Protein AF-A0A5P9PC01-F1 (afdb_monomer_lite)

Secondary structure (DSSP, 8-state):
------EEE---SSS-S--EEE-S--HHHHTTSBBTTT--BTTTS---EEEEEEETTT-PEEEEETTHHHHHHHHHHHHT-

Radius of gyration: 11.7 Å; chains: 1; bounding box: 27×24×33 Å

Structure (mmCIF, N/CA/C/O backbone):
data_AF-A0A5P9PC01-F1
#
_entry.id   AF-A0A5P9PC01-F1
#
loop_
_atom_site.group_PDB
_atom_site.id
_atom_site.type_symbol
_atom_site.label_atom_id
_atom_site.label_alt_id
_atom_site.label_comp_id
_atom_site.label_asym_id
_atom_site.label_entity_id
_atom_site.label_seq_id
_atom_site.pdbx_PDB_ins_code
_atom_site.Cartn_x
_atom_site.Cartn_y
_atom_site.Cartn_z
_atom_site.occupancy
_atom_site.B_iso_or_equiv
_atom_site.auth_seq_id
_atom_site.auth_comp_id
_atom_site.auth_asym_id
_atom_site.auth_atom_id
_atom_site.pdbx_PDB_model_num
ATOM 1 N N . MET A 1 1 ? -13.899 8.180 -13.189 1.00 36.72 1 MET A N 1
ATOM 2 C CA . MET A 1 1 ? -13.344 8.551 -11.871 1.00 36.72 1 MET A CA 1
ATOM 3 C C . MET A 1 1 ? -11.859 8.227 -11.922 1.00 36.72 1 MET A C 1
ATOM 5 O O . MET A 1 1 ? -11.546 7.054 -11.982 1.00 36.72 1 MET A O 1
ATOM 9 N N . SER A 1 2 ? -10.970 9.223 -12.028 1.00 35.53 2 SER A N 1
ATOM 10 C CA . SER A 1 2 ? -9.515 8.984 -12.070 1.00 35.53 2 SER A CA 1
ATOM 11 C C . SER A 1 2 ? -8.987 8.738 -10.664 1.00 35.53 2 SER A C 1
ATOM 13 O O . SER A 1 2 ? -8.813 9.682 -9.891 1.00 35.53 2 SER A O 1
ATOM 15 N N . THR A 1 3 ? -8.731 7.481 -10.334 1.00 45.69 3 THR A N 1
ATOM 16 C CA . THR A 1 3 ? -7.914 7.121 -9.178 1.00 45.69 3 THR A CA 1
ATOM 17 C C . THR A 1 3 ? -6.474 7.505 -9.518 1.00 45.69 3 THR A C 1
ATOM 19 O O . THR A 1 3 ? -5.936 7.059 -10.524 1.00 45.69 3 THR A O 1
ATOM 22 N N . ARG A 1 4 ? -5.844 8.401 -8.745 1.00 49.41 4 ARG A N 1
ATOM 23 C CA . ARG A 1 4 ? -4.415 8.713 -8.924 1.00 49.41 4 ARG A CA 1
ATOM 24 C C . ARG A 1 4 ? -3.599 7.546 -8.389 1.00 49.41 4 ARG A C 1
ATOM 26 O O . ARG A 1 4 ? -3.163 7.581 -7.241 1.00 49.41 4 ARG A O 1
ATOM 33 N N . ILE A 1 5 ? -3.415 6.513 -9.196 1.00 59.53 5 ILE A N 1
ATOM 34 C CA . ILE A 1 5 ? -2.460 5.467 -8.866 1.00 59.53 5 ILE A CA 1
ATOM 35 C C . ILE A 1 5 ? -1.113 5.944 -9.389 1.00 59.53 5 ILE A C 1
ATOM 37 O O . ILE A 1 5 ? -0.802 5.854 -10.570 1.00 59.53 5 ILE A O 1
ATOM 41 N N . ASN A 1 6 ? -0.336 6.543 -8.490 1.00 67.88 6 ASN A N 1
ATOM 42 C CA . ASN A 1 6 ? 1.041 6.950 -8.741 1.00 67.88 6 ASN A CA 1
ATOM 43 C C . ASN A 1 6 ? 1.942 5.699 -8.763 1.00 67.88 6 ASN A C 1
ATOM 45 O O . ASN A 1 6 ? 2.820 5.530 -7.918 1.00 67.88 6 ASN A O 1
ATOM 49 N N . THR A 1 7 ? 1.684 4.776 -9.685 1.00 71.12 7 THR A N 1
ATOM 50 C CA . THR A 1 7 ? 2.486 3.569 -9.883 1.00 71.12 7 THR A CA 1
ATOM 51 C C . THR A 1 7 ? 3.009 3.519 -11.308 1.00 71.12 7 THR A C 1
ATOM 53 O O . THR A 1 7 ? 2.374 4.029 -12.228 1.00 71.12 7 THR A O 1
ATOM 56 N N . PHE A 1 8 ? 4.181 2.924 -11.486 1.00 68.06 8 PHE A N 1
ATOM 57 C CA . PHE A 1 8 ? 4.689 2.545 -12.793 1.00 68.06 8 PHE A CA 1
ATOM 58 C C . PHE A 1 8 ? 5.120 1.084 -12.763 1.00 68.06 8 PHE A C 1
ATOM 60 O O . PHE A 1 8 ? 5.602 0.572 -11.746 1.00 68.06 8 PHE A O 1
ATOM 67 N N . TYR A 1 9 ? 4.923 0.411 -13.890 1.00 66.31 9 TYR A N 1
ATOM 68 C CA . TYR A 1 9 ? 5.404 -0.942 -14.084 1.00 66.31 9 TYR A CA 1
ATOM 69 C C . TYR A 1 9 ? 6.927 -0.931 -14.226 1.00 66.31 9 TYR A C 1
ATOM 71 O O . TYR A 1 9 ? 7.492 -0.149 -14.990 1.00 66.31 9 TYR A O 1
ATOM 79 N N . VAL A 1 10 ? 7.589 -1.813 -13.491 1.00 61.62 10 VAL A N 1
ATOM 80 C CA . VAL A 1 10 ? 8.995 -2.160 -13.680 1.00 61.62 10 VAL A CA 1
ATOM 81 C C . VAL A 1 10 ? 9.049 -3.633 -14.038 1.00 61.62 10 VAL A C 1
ATOM 83 O O . VAL A 1 10 ? 8.338 -4.446 -13.452 1.00 61.62 10 VAL A O 1
ATOM 86 N N . GLU A 1 11 ? 9.880 -3.988 -15.014 1.00 59.47 11 GLU A N 1
ATOM 87 C CA . GLU A 1 11 ? 10.075 -5.384 -15.396 1.00 59.47 11 GLU A CA 1
ATOM 88 C C . GLU A 1 11 ? 10.514 -6.204 -14.166 1.00 59.47 11 GLU A C 1
ATOM 90 O O . GLU A 1 11 ? 11.547 -5.897 -13.561 1.00 59.47 11 GLU A O 1
ATOM 95 N N . PRO A 1 12 ? 9.735 -7.222 -13.745 1.00 56.12 12 PRO A N 1
ATOM 96 C CA . PRO A 1 12 ? 10.069 -8.010 -12.571 1.00 56.12 12 PRO A CA 1
ATOM 97 C C . PRO A 1 12 ? 11.308 -8.855 -12.862 1.00 56.12 12 PRO A C 1
ATOM 99 O O . PRO A 1 12 ? 11.332 -9.657 -13.798 1.00 56.12 12 PRO A O 1
ATOM 102 N N . ALA A 1 13 ? 12.339 -8.726 -12.032 1.00 51.09 13 ALA A N 1
ATOM 103 C CA . ALA A 1 13 ? 13.480 -9.623 -12.093 1.00 51.09 13 ALA A CA 1
ATOM 104 C C . ALA A 1 13 ? 13.093 -10.963 -11.440 1.00 51.09 13 ALA A C 1
ATOM 106 O O . ALA A 1 13 ? 12.890 -11.036 -10.238 1.00 51.09 13 ALA A O 1
ATOM 107 N N . ASN A 1 14 ? 13.030 -12.046 -12.221 1.00 47.84 14 ASN A N 1
ATOM 108 C CA . ASN A 1 14 ? 12.951 -13.429 -11.719 1.00 47.84 14 ASN A CA 1
ATOM 109 C C . ASN A 1 14 ? 11.746 -13.755 -10.803 1.00 47.84 14 ASN A C 1
ATOM 111 O O . ASN A 1 14 ? 11.908 -14.023 -9.615 1.00 47.84 14 ASN A O 1
ATOM 115 N N . GLY A 1 15 ? 10.534 -13.836 -11.363 1.00 49.50 15 GLY A N 1
ATOM 116 C CA . GLY A 1 15 ? 9.392 -14.471 -10.682 1.00 49.50 15 GLY A CA 1
ATOM 117 C C . GLY A 1 15 ? 8.806 -13.703 -9.488 1.00 49.50 15 G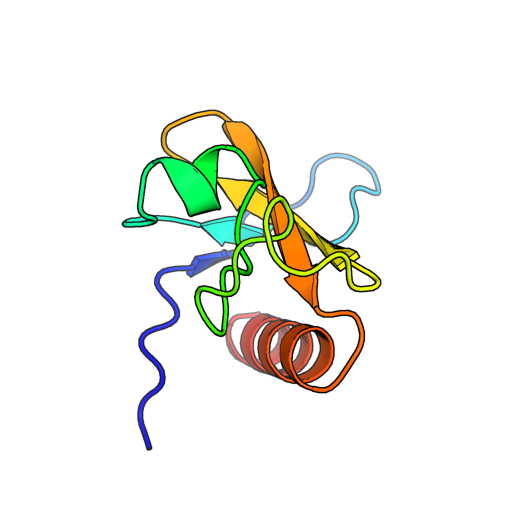LY A C 1
ATOM 118 O O . GLY A 1 15 ? 8.007 -14.274 -8.745 1.00 49.50 15 GLY A O 1
ATOM 119 N N . GLU A 1 16 ? 9.170 -12.431 -9.297 1.00 51.56 16 GLU A N 1
ATOM 120 C CA . GLU A 1 16 ? 8.551 -11.573 -8.284 1.00 51.56 16 GLU A CA 1
ATOM 121 C C . GLU A 1 16 ? 7.090 -11.237 -8.652 1.00 51.56 16 GLU A C 1
ATOM 123 O O . GLU A 1 16 ? 6.797 -10.903 -9.807 1.00 51.56 16 GLU A O 1
ATOM 128 N N . PRO A 1 17 ? 6.146 -11.321 -7.692 1.00 52.06 17 PRO A N 1
ATOM 129 C CA . PRO A 1 17 ? 4.752 -10.993 -7.939 1.00 52.06 17 PRO A CA 1
ATOM 130 C C . PRO A 1 17 ? 4.609 -9.479 -8.118 1.00 52.06 17 PRO A C 1
ATOM 132 O O . PRO A 1 17 ? 4.715 -8.726 -7.155 1.00 52.06 17 PRO A O 1
ATOM 135 N N . LEU A 1 18 ? 4.334 -9.075 -9.363 1.00 58.59 18 LEU A N 1
ATOM 136 C CA . LEU A 1 18 ? 4.058 -7.706 -9.806 1.00 58.59 18 LEU A CA 1
ATOM 137 C C . LEU A 1 18 ? 5.243 -6.753 -9.575 1.00 58.59 18 LEU A C 1
ATOM 139 O O . LEU A 1 18 ? 5.444 -6.227 -8.483 1.00 58.59 18 LEU A O 1
ATOM 143 N N . GLY A 1 19 ? 5.994 -6.454 -10.637 1.00 62.84 19 GLY A N 1
ATOM 144 C CA . GLY A 1 19 ? 7.064 -5.449 -10.630 1.00 62.84 19 GLY A CA 1
ATOM 145 C C . GLY A 1 19 ? 6.566 -3.999 -10.506 1.00 62.84 19 GLY A C 1
ATOM 146 O O . GLY A 1 19 ? 7.171 -3.075 -11.029 1.00 62.84 19 GLY A O 1
ATOM 147 N N . LEU A 1 20 ? 5.443 -3.767 -9.829 1.00 76.12 20 LEU A N 1
ATOM 148 C CA . LEU A 1 20 ? 4.875 -2.438 -9.640 1.00 76.12 20 LEU A CA 1
ATOM 149 C C . LEU A 1 20 ? 5.728 -1.638 -8.656 1.00 76.12 20 LEU A C 1
ATOM 151 O O . LEU A 1 20 ? 5.954 -2.057 -7.511 1.00 76.12 20 LEU A O 1
ATOM 155 N N . ARG A 1 21 ? 6.168 -0.458 -9.094 1.00 84.25 21 ARG A N 1
ATOM 156 C CA . ARG A 1 21 ? 6.798 0.548 -8.241 1.00 84.25 21 ARG A CA 1
ATOM 157 C C . ARG A 1 21 ? 5.820 1.662 -7.930 1.00 84.25 21 ARG A C 1
ATOM 159 O O . ARG A 1 21 ? 5.141 2.179 -8.813 1.00 84.25 21 ARG A O 1
ATOM 166 N N . TRP A 1 22 ? 5.752 2.026 -6.658 1.00 85.06 22 TRP A N 1
ATOM 167 C CA . TRP A 1 22 ? 4.866 3.062 -6.146 1.00 85.06 22 TRP A CA 1
ATOM 168 C C . TRP A 1 22 ? 5.651 4.333 -5.831 1.00 85.06 22 TRP A C 1
ATOM 170 O O . TRP A 1 22 ? 6.623 4.293 -5.074 1.00 85.06 22 TRP A O 1
ATOM 180 N N . ILE A 1 23 ? 5.199 5.467 -6.364 1.00 84.31 23 ILE A N 1
ATOM 181 C CA . ILE A 1 23 ? 5.761 6.800 -6.117 1.00 84.31 23 ILE A CA 1
ATOM 182 C C . ILE A 1 23 ? 4.752 7.710 -5.428 1.00 84.31 23 ILE A C 1
ATOM 184 O O . ILE A 1 23 ? 3.543 7.513 -5.486 1.00 84.31 23 ILE A O 1
ATOM 188 N N . GLY A 1 24 ? 5.257 8.727 -4.732 1.00 83.88 24 GLY A N 1
ATOM 189 C CA . GLY A 1 24 ? 4.406 9.698 -4.043 1.00 83.88 24 GLY A CA 1
ATOM 190 C C . GLY A 1 24 ? 3.546 9.102 -2.923 1.00 83.88 24 GLY A C 1
ATOM 191 O O . GLY A 1 24 ? 2.539 9.704 -2.561 1.00 83.88 24 GLY A O 1
ATOM 192 N N . LEU A 1 25 ? 3.928 7.937 -2.390 1.00 84.50 25 LEU A N 1
ATOM 193 C CA . LEU A 1 25 ? 3.312 7.361 -1.200 1.00 84.50 25 LEU A CA 1
ATOM 194 C C . LEU A 1 25 ? 3.665 8.181 0.041 1.00 84.50 25 LEU A C 1
ATOM 196 O O . LEU A 1 25 ? 4.772 8.713 0.168 1.00 84.50 25 LEU A O 1
ATOM 200 N N . SER A 1 26 ? 2.739 8.237 0.994 1.00 86.56 26 SER A N 1
ATOM 201 C CA . SER A 1 26 ? 3.059 8.724 2.331 1.00 86.56 26 SER A CA 1
ATOM 202 C C . SER A 1 26 ? 4.028 7.765 3.027 1.00 86.56 26 SER A C 1
ATOM 204 O O . SER A 1 26 ? 4.088 6.575 2.714 1.00 86.56 26 SER A O 1
ATOM 206 N N . LYS A 1 27 ? 4.773 8.263 4.021 1.00 86.19 27 LYS A N 1
ATOM 207 C CA . LYS A 1 27 ? 5.761 7.460 4.761 1.00 86.19 27 LYS A CA 1
ATOM 208 C C . LYS A 1 27 ? 5.166 6.144 5.286 1.00 86.19 27 LYS A C 1
ATOM 210 O O . LYS A 1 27 ? 5.769 5.093 5.156 1.00 86.19 27 LYS A O 1
ATOM 215 N N . VAL A 1 28 ? 3.941 6.196 5.800 1.00 88.75 28 VAL A N 1
ATOM 216 C CA . VAL A 1 28 ? 3.245 5.044 6.390 1.00 88.75 28 VAL A CA 1
ATOM 217 C C . VAL A 1 28 ? 2.787 4.011 5.357 1.00 88.75 28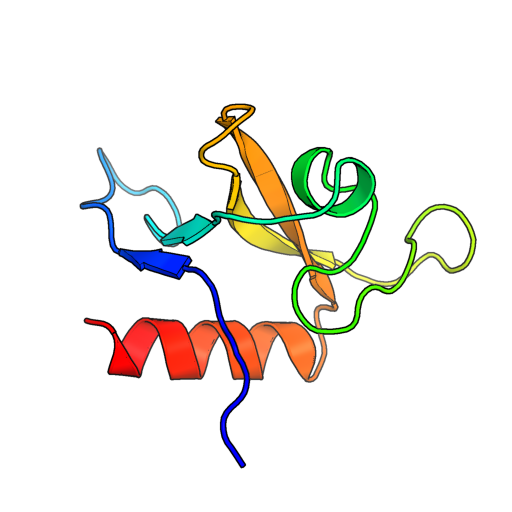 VAL A C 1
ATOM 219 O O . VAL A 1 28 ? 2.751 2.822 5.663 1.00 88.75 28 VAL A O 1
ATOM 222 N N . GLU A 1 29 ? 2.463 4.435 4.138 1.00 87.69 29 GLU A N 1
ATOM 223 C CA . GLU A 1 29 ? 2.159 3.536 3.019 1.00 87.69 29 GLU A CA 1
ATOM 224 C C . GLU A 1 29 ? 3.444 2.931 2.453 1.00 87.69 29 GLU A C 1
ATOM 226 O O . GLU A 1 29 ? 3.502 1.723 2.235 1.00 87.69 29 GLU A O 1
ATOM 231 N N . ALA A 1 30 ? 4.488 3.752 2.292 1.00 87.50 30 ALA A N 1
ATOM 232 C CA . ALA A 1 30 ? 5.806 3.322 1.838 1.00 87.50 30 ALA A CA 1
ATOM 233 C C . ALA A 1 30 ? 6.461 2.331 2.812 1.00 87.50 30 ALA A C 1
ATOM 235 O O . ALA A 1 30 ? 7.120 1.400 2.375 1.00 87.50 30 ALA A O 1
ATOM 236 N N . ASP A 1 31 ? 6.235 2.475 4.120 1.00 87.75 31 ASP A N 1
ATOM 237 C CA . ASP A 1 31 ? 6.673 1.519 5.147 1.00 87.75 31 ASP A CA 1
ATOM 238 C C . ASP A 1 31 ? 5.805 0.238 5.195 1.00 87.75 31 ASP A C 1
ATOM 240 O O . ASP A 1 31 ? 6.066 -0.662 5.994 1.00 87.75 31 ASP A O 1
ATOM 244 N N . GLY A 1 32 ? 4.749 0.134 4.377 1.00 86.69 32 GLY A N 1
ATOM 245 C CA . GLY A 1 32 ? 3.847 -1.024 4.351 1.00 86.69 32 GLY A CA 1
ATOM 246 C C . GLY A 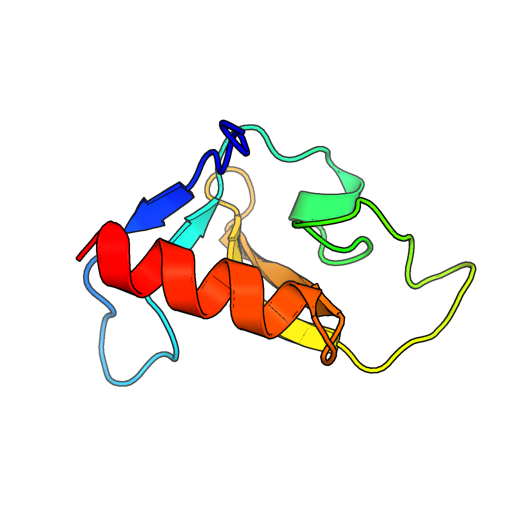1 32 ? 2.897 -1.112 5.555 1.00 86.69 32 GLY A C 1
ATOM 247 O O . GLY A 1 32 ? 2.312 -2.165 5.821 1.00 86.69 32 GLY A O 1
ATOM 248 N N . LEU A 1 33 ? 2.727 -0.012 6.296 1.00 88.38 33 LEU A N 1
ATOM 249 C CA . LEU A 1 33 ? 1.870 0.084 7.486 1.00 88.38 33 LEU A CA 1
ATOM 250 C C . LEU A 1 33 ? 0.449 0.570 7.171 1.00 88.38 33 LEU A C 1
ATOM 252 O O . LEU A 1 33 ? -0.427 0.505 8.043 1.00 88.38 33 LEU A O 1
ATOM 256 N N . ALA A 1 34 ? 0.211 1.035 5.947 1.00 90.19 34 ALA A N 1
ATOM 257 C CA . ALA A 1 34 ? -1.092 1.453 5.454 1.00 90.19 34 ALA A CA 1
ATOM 258 C C . ALA A 1 34 ? -1.375 0.909 4.046 1.00 90.19 34 ALA A C 1
ATOM 260 O O . ALA A 1 34 ? -0.459 0.591 3.289 1.00 90.19 34 ALA A O 1
ATOM 261 N N . CYS A 1 35 ? -2.660 0.776 3.713 1.00 89.19 35 CYS A N 1
ATOM 262 C CA . CYS A 1 35 ? -3.107 0.363 2.387 1.00 89.19 35 CYS A CA 1
ATOM 263 C C . CYS A 1 35 ? -2.853 1.457 1.351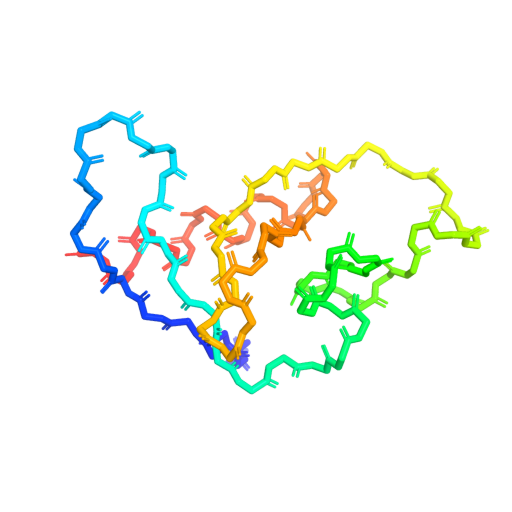 1.00 89.19 35 CYS A C 1
ATOM 265 O O . CYS A 1 35 ? -3.396 2.546 1.484 1.00 89.19 35 CYS A O 1
ATOM 267 N N . VAL A 1 36 ? -2.132 1.136 0.279 1.00 86.19 36 VAL A N 1
ATOM 268 C CA . VAL A 1 36 ? -1.828 2.081 -0.815 1.00 86.19 36 VAL A CA 1
ATOM 269 C C . VAL A 1 36 ? -3.048 2.518 -1.638 1.00 86.19 36 VAL A C 1
ATOM 271 O O . VAL A 1 36 ? -2.989 3.526 -2.331 1.00 86.19 36 VAL A O 1
ATOM 274 N N . ALA A 1 37 ? -4.160 1.779 -1.568 1.00 85.38 37 ALA A N 1
ATOM 275 C CA . ALA A 1 37 ? -5.381 2.102 -2.312 1.00 85.38 37 ALA A CA 1
ATOM 276 C C . ALA A 1 37 ? -6.391 2.923 -1.491 1.00 85.38 37 ALA A C 1
ATOM 278 O O . ALA A 1 37 ? -7.090 3.773 -2.033 1.00 85.38 37 ALA A O 1
ATOM 279 N N . CYS A 1 38 ? -6.509 2.652 -0.185 1.00 86.12 38 CYS A N 1
ATOM 280 C CA . CYS A 1 38 ? -7.524 3.278 0.675 1.00 86.12 38 CYS A CA 1
ATOM 281 C C . CYS A 1 38 ? -6.959 4.011 1.901 1.00 86.12 38 CYS A C 1
ATOM 283 O O . CYS A 1 38 ? -7.733 4.516 2.712 1.00 86.12 38 CYS A O 1
ATOM 285 N N . GLY A 1 39 ? -5.637 4.039 2.083 1.00 86.44 39 GLY A N 1
ATOM 286 C CA . GLY A 1 39 ? -4.953 4.701 3.198 1.00 86.44 39 GLY A CA 1
ATOM 287 C C . GLY A 1 39 ? -5.174 4.048 4.567 1.00 86.44 39 GLY A C 1
ATOM 288 O O . GLY A 1 39 ? -4.835 4.623 5.601 1.00 86.44 39 GLY A O 1
ATOM 289 N N . ARG A 1 40 ? -5.786 2.856 4.628 1.00 87.94 40 ARG A N 1
ATOM 290 C CA . ARG A 1 40 ? -6.145 2.235 5.908 1.00 87.94 40 ARG A CA 1
ATOM 291 C C . ARG A 1 40 ? -4.913 1.766 6.675 1.00 87.94 40 ARG A C 1
ATOM 293 O O . ARG A 1 40 ? -4.185 0.906 6.193 1.00 87.94 40 ARG A O 1
ATOM 300 N N . HIS A 1 41 ? -4.741 2.272 7.894 1.00 89.38 41 HIS A N 1
ATOM 301 C CA . HIS A 1 41 ? -3.670 1.868 8.803 1.00 89.38 41 HIS A CA 1
ATOM 302 C C . HIS A 1 41 ? -3.892 0.473 9.392 1.00 89.38 41 HIS A C 1
ATOM 304 O O . HIS A 1 41 ? -4.854 0.233 10.124 1.00 89.38 41 HIS A O 1
ATOM 310 N N . TYR A 1 42 ? -2.943 -0.428 9.151 1.00 85.56 42 TYR A N 1
ATOM 311 C CA . TYR A 1 42 ? -3.003 -1.801 9.653 1.00 85.56 42 TYR A CA 1
ATOM 312 C C . TYR A 1 42 ? -2.724 -1.910 11.156 1.00 85.56 42 TYR A C 1
ATOM 314 O O . TYR A 1 42 ? -3.133 -2.885 11.779 1.00 85.56 42 TYR A O 1
ATOM 322 N N . LEU A 1 43 ? -2.043 -0.918 11.743 1.00 85.25 43 LEU A N 1
ATOM 323 C CA . LEU A 1 43 ? -1.757 -0.884 13.182 1.00 85.25 43 LEU A CA 1
ATOM 324 C C . LEU A 1 43 ? -3.011 -0.632 14.028 1.00 85.25 43 LEU A C 1
ATOM 326 O O . LEU A 1 43 ? -3.088 -1.104 15.156 1.00 85.25 43 LEU A O 1
ATOM 330 N N . THR A 1 44 ?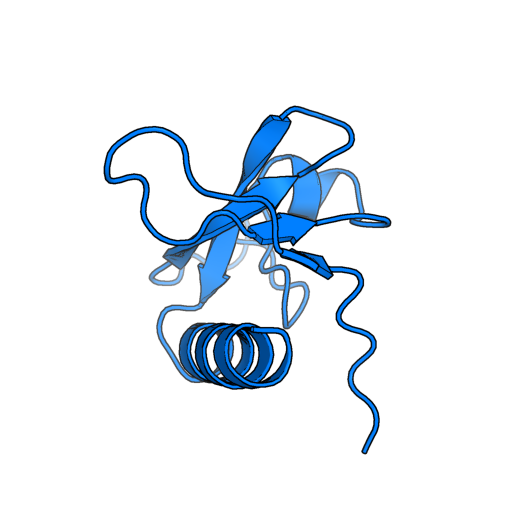 -3.985 0.110 13.498 1.00 84.88 44 THR A N 1
ATOM 331 C CA . THR A 1 44 ? -5.222 0.455 14.217 1.00 84.88 44 THR A CA 1
ATOM 332 C C . THR A 1 44 ? -6.385 -0.460 13.849 1.00 84.88 44 THR A C 1
ATOM 334 O O . THR A 1 44 ? -7.267 -0.690 14.671 1.00 84.88 44 THR A O 1
ATOM 337 N N . ALA A 1 45 ? -6.390 -1.000 12.629 1.00 81.38 45 ALA A N 1
ATOM 338 C CA . ALA A 1 45 ? -7.401 -1.928 12.143 1.00 81.38 45 ALA A CA 1
ATOM 339 C C . ALA A 1 45 ? -6.719 -3.085 11.392 1.00 81.38 45 ALA A C 1
ATOM 341 O O . ALA A 1 45 ? -6.477 -2.967 10.187 1.00 81.38 45 ALA A O 1
ATOM 342 N N . PRO A 1 46 ? -6.387 -4.196 12.075 1.00 80.00 46 PRO A N 1
ATOM 343 C CA . PRO A 1 46 ? -5.770 -5.339 11.422 1.00 80.00 46 PRO A CA 1
ATOM 344 C C . PRO A 1 46 ? -6.760 -5.969 10.436 1.00 80.00 46 PRO A C 1
ATOM 346 O O . PRO A 1 46 ? -7.853 -6.398 10.796 1.00 80.00 46 PRO A O 1
ATOM 349 N N . VAL A 1 47 ? -6.356 -6.019 9.174 1.00 85.44 47 VAL A N 1
ATOM 350 C CA . VAL A 1 47 ? -7.097 -6.603 8.052 1.00 85.44 47 VAL A CA 1
ATOM 351 C C . VAL A 1 47 ? -6.129 -7.467 7.250 1.00 85.44 47 VAL A C 1
ATOM 353 O O . VAL A 1 47 ? -4.913 -7.254 7.290 1.00 85.44 47 VAL A O 1
ATOM 356 N N . ARG A 1 48 ? -6.650 -8.471 6.535 1.00 87.00 48 ARG A N 1
ATOM 357 C CA . ARG A 1 48 ? -5.833 -9.258 5.607 1.00 87.00 48 ARG A CA 1
ATOM 358 C C . ARG A 1 48 ? -5.237 -8.328 4.555 1.00 87.00 48 ARG A C 1
ATOM 360 O O . ARG A 1 48 ? -5.956 -7.563 3.919 1.00 87.00 48 ARG A O 1
ATOM 367 N N . ARG A 1 49 ? -3.921 -8.403 4.388 1.00 86.44 49 ARG A N 1
ATOM 368 C CA . ARG A 1 49 ? -3.163 -7.570 3.457 1.00 86.44 49 ARG A CA 1
ATOM 369 C C . ARG A 1 49 ? -2.399 -8.450 2.481 1.00 86.44 49 ARG A C 1
ATOM 371 O O . ARG A 1 49 ? -1.881 -9.491 2.882 1.00 86.44 49 ARG A O 1
ATOM 378 N N . VAL A 1 50 ? -2.339 -8.028 1.228 1.00 87.19 50 VAL A N 1
ATOM 379 C CA . VAL A 1 50 ? -1.599 -8.705 0.162 1.00 87.19 50 VAL A CA 1
ATOM 380 C C . VAL A 1 50 ? -0.495 -7.787 -0.359 1.00 87.19 50 VAL A C 1
ATOM 382 O O . VAL A 1 50 ? -0.700 -6.570 -0.402 1.00 87.19 50 VAL A O 1
ATOM 385 N N . PRO A 1 51 ? 0.686 -8.329 -0.693 1.00 86.75 51 PRO A N 1
ATOM 386 C CA . PRO A 1 51 ? 1.763 -7.544 -1.282 1.00 86.75 51 PRO A CA 1
ATOM 387 C C . PRO A 1 51 ? 1.371 -7.113 -2.698 1.00 86.75 51 PRO A C 1
ATOM 389 O O . PRO A 1 51 ? 0.890 -7.930 -3.480 1.00 86.75 51 PRO A O 1
ATOM 392 N N . VAL A 1 52 ? 1.573 -5.835 -3.018 1.00 84.44 52 VAL A N 1
ATOM 393 C CA . VAL A 1 52 ? 1.177 -5.249 -4.316 1.00 84.44 52 VAL A CA 1
ATOM 394 C C . VAL A 1 52 ? 2.309 -4.468 -4.994 1.00 84.44 52 VAL A C 1
ATOM 396 O O . VAL A 1 52 ? 2.080 -3.485 -5.694 1.00 84.44 52 VAL A O 1
ATOM 399 N N . GLY A 1 53 ? 3.550 -4.889 -4.757 1.00 86.31 53 GLY A N 1
ATOM 400 C CA . GLY A 1 53 ? 4.753 -4.233 -5.274 1.00 86.31 53 GLY A CA 1
ATOM 401 C C . GLY A 1 53 ? 5.530 -3.468 -4.203 1.00 86.31 53 GLY A C 1
ATOM 402 O O . GLY A 1 53 ? 5.340 -3.683 -3.001 1.00 86.31 53 GLY A O 1
ATOM 403 N N . ARG A 1 54 ? 6.439 -2.587 -4.625 1.00 87.38 54 ARG A N 1
ATOM 404 C CA . ARG A 1 54 ? 7.382 -1.889 -3.732 1.00 87.38 54 ARG A CA 1
ATOM 405 C C . ARG A 1 54 ? 7.288 -0.378 -3.856 1.00 87.38 54 ARG A C 1
ATOM 407 O O . ARG A 1 54 ? 6.993 0.148 -4.925 1.00 87.38 54 ARG A O 1
ATOM 414 N N . ALA A 1 55 ? 7.596 0.325 -2.777 1.00 87.31 55 ALA A N 1
ATOM 415 C CA . ALA A 1 55 ? 7.816 1.760 -2.817 1.00 87.31 55 ALA A CA 1
ATOM 416 C C . ALA A 1 55 ? 9.125 2.061 -3.560 1.00 87.31 55 ALA A C 1
ATOM 418 O O . ALA A 1 55 ? 10.144 1.413 -3.336 1.00 87.31 55 ALA A O 1
ATOM 419 N N . ASP A 1 56 ? 9.110 3.052 -4.441 1.00 85.25 56 ASP A N 1
ATOM 420 C CA . ASP A 1 56 ? 10.308 3.5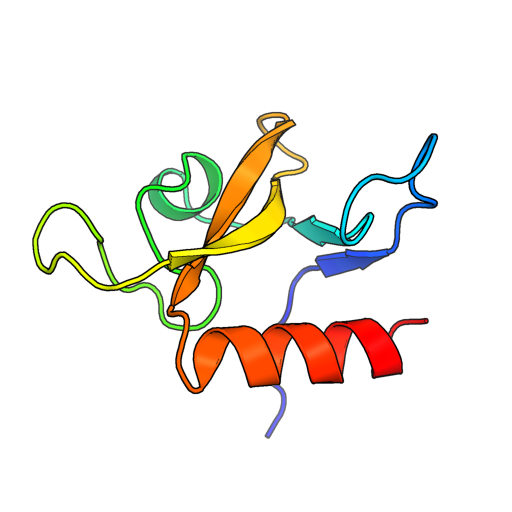35 -5.131 1.00 85.25 56 ASP A CA 1
ATOM 421 C C . ASP A 1 56 ? 11.270 4.228 -4.152 1.00 85.25 56 ASP A C 1
ATOM 423 O O . ASP A 1 56 ? 12.457 3.928 -4.109 1.00 85.25 56 ASP A O 1
ATOM 427 N N . ALA A 1 57 ? 10.727 5.075 -3.272 1.00 83.12 57 ALA A N 1
ATOM 428 C CA . ALA A 1 57 ? 11.524 5.899 -2.366 1.00 83.12 57 ALA A CA 1
ATOM 429 C C . ALA A 1 57 ? 12.280 5.112 -1.278 1.00 83.12 57 ALA A C 1
ATOM 431 O O . ALA A 1 57 ? 13.312 5.575 -0.797 1.00 83.12 57 ALA A O 1
ATOM 432 N N . THR A 1 58 ? 11.755 3.963 -0.844 1.00 83.69 58 THR A N 1
ATOM 433 C CA . THR A 1 58 ? 12.304 3.185 0.284 1.00 83.69 58 THR A CA 1
ATOM 434 C C . THR A 1 58 ? 12.639 1.740 -0.071 1.00 83.69 58 THR A C 1
ATOM 436 O O . THR A 1 58 ? 13.167 1.029 0.776 1.00 83.69 58 THR A O 1
ATOM 439 N N . ASP A 1 59 ? 12.312 1.284 -1.284 1.00 84.31 59 ASP A N 1
ATOM 440 C CA . ASP A 1 59 ? 12.368 -0.127 -1.711 1.00 84.31 59 ASP A CA 1
ATOM 441 C C . ASP A 1 59 ? 11.520 -1.104 -0.864 1.00 84.31 59 ASP A C 1
ATOM 443 O O . ASP A 1 59 ? 11.493 -2.318 -1.085 1.00 84.31 59 ASP A O 1
ATOM 447 N N . SER A 1 60 ? 10.768 -0.578 0.098 1.00 86.62 60 SER A N 1
ATOM 448 C CA . SER A 1 60 ? 9.953 -1.360 1.016 1.00 86.62 60 SER A CA 1
ATOM 449 C C . SER A 1 60 ? 8.759 -1.995 0.306 1.00 86.62 60 SER A C 1
ATOM 451 O O . SER A 1 60 ? 8.144 -1.405 -0.584 1.00 86.62 60 SER A O 1
ATOM 453 N N . GLN A 1 61 ? 8.400 -3.209 0.728 1.00 86.81 61 GLN A N 1
ATOM 454 C CA . GLN A 1 61 ? 7.196 -3.890 0.256 1.00 86.81 61 GLN A CA 1
ATOM 455 C C . GLN A 1 61 ? 5.951 -3.118 0.704 1.00 86.81 61 GLN A C 1
ATOM 457 O O . GLN A 1 61 ? 5.750 -2.893 1.899 1.00 86.81 61 GLN A O 1
ATOM 462 N N . VAL A 1 62 ? 5.088 -2.779 -0.251 1.00 88.69 62 VAL A N 1
ATOM 463 C CA . VAL A 1 62 ? 3.802 -2.138 0.023 1.00 88.69 62 VAL A CA 1
ATOM 464 C C . VAL A 1 62 ? 2.656 -3.138 -0.073 1.00 88.69 62 VAL A C 1
ATOM 466 O O . VAL A 1 62 ? 2.754 -4.174 -0.740 1.00 88.69 62 VAL A O 1
ATOM 469 N N . PHE A 1 63 ? 1.558 -2.833 0.618 1.00 88.12 63 PHE A N 1
ATOM 470 C CA . PHE A 1 63 ? 0.441 -3.757 0.779 1.00 88.12 63 PHE A CA 1
ATOM 471 C C . PHE A 1 63 ? -0.902 -3.092 0.490 1.00 88.12 63 PHE A C 1
ATOM 473 O O . PHE A 1 63 ? -1.132 -1.947 0.880 1.00 88.12 63 PHE A O 1
ATOM 480 N N . ALA A 1 64 ? -1.827 -3.854 -0.086 1.00 88.38 64 ALA A N 1
ATOM 481 C CA . ALA A 1 64 ? -3.236 -3.488 -0.198 1.00 88.38 64 ALA A CA 1
ATOM 482 C C . ALA A 1 64 ? -4.110 -4.409 0.661 1.00 88.38 64 ALA A C 1
ATOM 484 O O . ALA A 1 64 ? -3.736 -5.547 0.954 1.00 88.38 64 ALA A O 1
ATOM 485 N N . CYS A 1 65 ? -5.293 -3.935 1.057 1.00 90.44 65 CYS A N 1
ATOM 486 C CA . CYS A 1 65 ? -6.294 -4.793 1.689 1.00 90.44 65 CYS A CA 1
ATOM 487 C C . CYS A 1 65 ? -6.694 -5.920 0.723 1.00 90.44 65 CYS A C 1
ATOM 489 O O . CYS A 1 65 ? -6.972 -5.647 -0.440 1.00 90.44 65 CYS A O 1
ATOM 491 N N . ALA A 1 66 ? -6.762 -7.157 1.218 1.00 85.31 66 ALA A N 1
ATOM 492 C CA . ALA A 1 66 ? -7.024 -8.363 0.422 1.00 85.31 66 ALA A CA 1
ATOM 493 C C . ALA A 1 66 ? -8.423 -8.420 -0.228 1.00 85.31 66 ALA A C 1
ATOM 495 O O . ALA A 1 66 ? -8.679 -9.312 -1.027 1.00 85.31 66 ALA A O 1
ATOM 496 N N . ASP A 1 67 ? -9.321 -7.507 0.143 1.00 81.69 67 ASP A N 1
ATOM 497 C CA . ASP A 1 67 ? -10.640 -7.337 -0.463 1.00 81.69 67 ASP A CA 1
ATOM 498 C C . ASP A 1 67 ? -10.542 -6.479 -1.747 1.00 81.69 67 ASP A C 1
ATOM 500 O O . ASP A 1 67 ? -9.622 -6.616 -2.549 1.00 81.69 67 ASP A O 1
ATOM 504 N N . VAL A 1 68 ? -11.472 -5.538 -1.925 1.00 82.56 68 VAL A N 1
ATOM 505 C CA . VAL A 1 68 ? -11.614 -4.673 -3.109 1.00 82.56 68 VAL A CA 1
ATOM 506 C C . VAL A 1 68 ? -10.327 -3.918 -3.468 1.00 82.56 68 VAL A C 1
ATOM 508 O O . VAL A 1 68 ? -10.073 -3.648 -4.633 1.00 82.56 68 VAL A O 1
ATOM 511 N N . CYS A 1 69 ? -9.488 -3.576 -2.488 1.00 85.75 69 CYS A N 1
ATOM 512 C CA . CYS A 1 69 ? -8.270 -2.810 -2.748 1.00 85.75 69 CYS A CA 1
ATOM 513 C C . CYS A 1 69 ? -7.233 -3.593 -3.560 1.00 85.75 69 CYS A C 1
ATOM 515 O O . CYS A 1 69 ? -6.547 -2.994 -4.379 1.00 85.75 69 CYS A O 1
ATOM 517 N N . ALA A 1 70 ? -7.103 -4.900 -3.331 1.00 82.12 70 ALA A N 1
ATOM 518 C CA . ALA A 1 70 ? -6.188 -5.743 -4.089 1.00 82.12 70 ALA A CA 1
ATOM 519 C C . ALA A 1 70 ? -6.647 -5.902 -5.541 1.00 82.12 70 ALA A C 1
ATOM 521 O O . ALA A 1 70 ? -5.819 -5.853 -6.444 1.00 82.12 70 ALA A O 1
ATOM 522 N N . ASP A 1 71 ? -7.957 -6.050 -5.742 1.00 82.81 71 ASP A N 1
ATOM 523 C CA . ASP A 1 71 ? -8.570 -6.172 -7.063 1.00 82.81 71 ASP A CA 1
ATOM 524 C C . ASP A 1 71 ? -8.382 -4.888 -7.877 1.00 82.81 71 ASP A C 1
ATOM 526 O O . ASP A 1 71 ? -7.820 -4.937 -8.961 1.00 82.81 71 ASP A O 1
ATOM 530 N N . VAL A 1 72 ? -8.688 -3.721 -7.294 1.00 81.31 72 VAL A N 1
ATOM 531 C CA . VAL A 1 72 ? -8.446 -2.417 -7.938 1.00 81.31 72 VAL A CA 1
ATOM 532 C C . VAL A 1 72 ? -6.983 -2.268 -8.344 1.00 81.31 72 VAL A C 1
ATOM 534 O O . VAL A 1 72 ? -6.688 -1.890 -9.469 1.00 81.31 72 VAL A O 1
ATOM 537 N N . VAL A 1 73 ? -6.047 -2.604 -7.455 1.00 78.94 73 VAL A N 1
ATOM 538 C CA . VAL A 1 73 ? -4.619 -2.511 -7.777 1.00 78.94 73 VAL A CA 1
ATOM 539 C C . VAL A 1 73 ? -4.217 -3.494 -8.880 1.00 78.94 73 VAL A C 1
ATOM 541 O O . VAL A 1 73 ? -3.399 -3.148 -9.727 1.00 78.94 73 VAL A O 1
ATOM 544 N N . ALA A 1 74 ? -4.778 -4.703 -8.888 1.00 75.12 74 ALA A N 1
ATOM 545 C CA . ALA A 1 74 ? -4.494 -5.705 -9.907 1.00 75.12 74 ALA A CA 1
ATOM 546 C C . ALA A 1 74 ? -5.069 -5.329 -11.280 1.00 75.12 74 ALA A C 1
ATOM 548 O O . ALA A 1 74 ? -4.385 -5.519 -12.282 1.00 75.12 74 ALA A O 1
ATOM 549 N N . GLU A 1 75 ? -6.289 -4.796 -11.341 1.00 75.88 75 GLU A N 1
ATOM 550 C CA . GLU A 1 75 ? -6.911 -4.336 -12.586 1.00 75.88 75 GLU A CA 1
ATOM 551 C C . GLU A 1 75 ? -6.130 -3.162 -13.188 1.00 75.88 75 GLU A C 1
ATOM 553 O O . GLU A 1 75 ? -5.819 -3.160 -14.375 1.00 75.88 75 GLU A O 1
ATOM 558 N N . GLU A 1 76 ? -5.711 -2.208 -12.362 1.00 69.31 76 GLU A N 1
ATOM 559 C CA . GLU A 1 76 ? -4.972 -1.029 -12.825 1.00 69.31 76 GLU A CA 1
ATOM 560 C C . GLU A 1 76 ? -3.536 -1.387 -13.237 1.00 69.31 76 GLU A C 1
ATOM 562 O O . GLU A 1 76 ? -2.995 -0.838 -14.192 1.00 69.31 76 GLU A O 1
ATOM 567 N N . ALA A 1 77 ? -2.929 -2.375 -12.574 1.00 65.62 77 ALA A N 1
ATOM 568 C CA . ALA A 1 77 ? -1.654 -2.945 -12.994 1.00 65.62 77 ALA A CA 1
ATOM 569 C C . ALA A 1 77 ? -1.727 -3.656 -14.351 1.00 65.62 77 ALA A C 1
ATOM 571 O O . ALA A 1 77 ? -0.724 -3.706 -15.058 1.00 65.62 77 ALA A O 1
ATOM 572 N N . ARG A 1 78 ? -2.887 -4.227 -14.703 1.00 63.62 78 ARG A N 1
ATOM 573 C CA . ARG A 1 78 ? -3.122 -4.834 -16.021 1.00 63.62 78 ARG A CA 1
ATOM 574 C C . ARG A 1 78 ? -3.363 -3.785 -17.101 1.00 63.62 78 ARG A C 1
ATOM 576 O O . ARG A 1 78 ? -2.973 -4.033 -18.231 1.00 63.62 78 ARG A O 1
ATOM 583 N N . ASP A 1 79 ? -3.990 -2.657 -16.769 1.00 59.94 79 ASP A N 1
ATOM 584 C CA . ASP A 1 79 ? -4.196 -1.543 -17.709 1.00 59.94 79 ASP A CA 1
ATOM 585 C C . ASP A 1 79 ? -2.890 -0.778 -17.994 1.00 59.94 79 ASP A C 1
ATOM 587 O O . ASP A 1 79 ? -2.688 -0.250 -19.083 1.00 59.94 79 ASP A O 1
ATOM 591 N N . ALA A 1 80 ? -1.968 -0.763 -17.025 1.00 53.59 80 ALA A N 1
ATOM 592 C CA . ALA A 1 80 ? -0.644 -0.159 -17.162 1.00 53.59 80 ALA A CA 1
ATOM 593 C C . ALA A 1 80 ? 0.404 -1.040 -17.884 1.00 53.59 80 ALA A C 1
ATOM 595 O O . ALA A 1 80 ? 1.532 -0.573 -18.069 1.00 53.59 80 ALA A O 1
ATOM 596 N N . ALA A 1 81 ? 0.069 -2.290 -18.236 1.00 48.72 81 ALA A N 1
ATOM 597 C CA . ALA A 1 81 ? 0.948 -3.260 -18.906 1.00 48.72 81 ALA A CA 1
ATOM 598 C C . ALA A 1 81 ? 0.717 -3.296 -20.425 1.00 48.72 81 ALA A C 1
ATOM 600 O O . ALA A 1 81 ? 1.725 -3.405 -21.161 1.00 48.72 81 ALA A O 1
#

Foldseek 3Di:
DDDPQQWAFDDDDDPDDGQIEGPPDDPCQQQQQAASRPRHGCVVPPADWDFLHHYPVNRHTGIHGPPPSNVVSVVVSVVND

pLDDT: mean 76.33, std 14.53, range [35.53, 90.44]

Sequence (81 aa):
MSTRINTFYVEPANGEPLGLRWIGLSKVEADGLACVACGRHYLTAPVRRVPVGRADATDSQVFACADVCADVVAEEARDAA